Protein AF-A0A7Z9WPJ9-F1 (afdb_monomer_lite)

Radius of gyration: 16.06 Å; chains: 1; bounding box: 26×20×55 Å

Foldseek 3Di:
DDPPPDPPPPPDPDDDDPDDDDDPFAAAPCVVVVCVVVVPDPPDPDDDDDDHQDQDPVRRGHD

pLDDT: mean 85.39, std 16.82, range [44.0, 98.25]

Structure (mmCIF, N/CA/C/O backbone):
data_AF-A0A7Z9WPJ9-F1
#
_entry.id   AF-A0A7Z9WPJ9-F1
#
loop_
_atom_site.group_PDB
_atom_site.id
_atom_site.type_symbol
_atom_site.label_atom_id
_atom_site.label_alt_id
_atom_site.label_comp_id
_atom_site.label_asym_id
_atom_site.label_entity_id
_atom_site.label_seq_id
_atom_site.pdbx_PDB_ins_code
_atom_site.Cartn_x
_atom_site.Cartn_y
_atom_site.Cartn_z
_atom_site.occupancy
_atom_site.B_iso_or_equiv
_atom_site.auth_seq_id
_atom_site.auth_comp_id
_atom_site.auth_asym_id
_atom_site.auth_atom_id
_atom_site.pdbx_PDB_model_num
ATOM 1 N N . MET A 1 1 ? 5.303 11.150 43.341 1.00 44.47 1 MET A N 1
ATOM 2 C CA . MET A 1 1 ? 5.466 10.123 42.289 1.00 44.47 1 MET A CA 1
ATOM 3 C C . MET A 1 1 ? 4.263 10.227 41.374 1.00 44.47 1 MET A C 1
ATOM 5 O O . MET A 1 1 ? 3.232 9.632 41.652 1.00 44.47 1 MET A O 1
ATOM 9 N N . GLU A 1 2 ? 4.360 11.064 40.351 1.00 44.00 2 GLU A N 1
ATOM 10 C CA . GLU A 1 2 ? 3.281 11.275 39.388 1.00 44.00 2 GLU A CA 1
ATOM 11 C C . GLU A 1 2 ? 3.482 10.269 38.252 1.00 44.00 2 GLU A C 1
ATOM 13 O O . GLU A 1 2 ? 4.458 10.337 37.503 1.00 44.00 2 GLU A O 1
ATOM 18 N N . LYS A 1 3 ? 2.622 9.248 38.190 1.00 49.34 3 LYS A N 1
ATOM 19 C CA . LYS A 1 3 ? 2.584 8.327 37.054 1.00 49.34 3 LYS A CA 1
ATOM 20 C C . LYS A 1 3 ? 1.885 9.060 35.916 1.00 49.34 3 LYS A C 1
ATOM 22 O O . LYS A 1 3 ? 0.664 9.108 35.875 1.00 49.34 3 LYS A O 1
ATOM 27 N N . VAL A 1 4 ? 2.668 9.643 35.014 1.00 53.12 4 VAL A N 1
ATOM 28 C CA . VAL A 1 4 ? 2.157 10.134 33.734 1.00 53.12 4 VAL A CA 1
ATOM 29 C C . VAL A 1 4 ? 1.772 8.905 32.914 1.00 53.12 4 VAL A C 1
ATOM 31 O O . VAL A 1 4 ? 2.638 8.176 32.421 1.00 53.12 4 VAL A O 1
ATOM 34 N N . GLU A 1 5 ? 0.472 8.631 32.822 1.00 54.88 5 GLU A N 1
ATOM 35 C CA . GLU A 1 5 ? -0.078 7.676 31.865 1.00 54.88 5 GLU A CA 1
ATOM 36 C C . GLU A 1 5 ? 0.263 8.178 30.460 1.00 54.88 5 GLU A C 1
ATOM 38 O O . GLU A 1 5 ? -0.319 9.129 29.947 1.00 54.88 5 GLU A O 1
ATOM 43 N N . LYS A 1 6 ? 1.281 7.568 29.846 1.00 51.75 6 LYS A N 1
ATOM 44 C CA . LYS A 1 6 ? 1.576 7.756 28.427 1.00 51.75 6 LYS A CA 1
ATOM 45 C C . LYS A 1 6 ? 0.341 7.303 27.653 1.00 51.75 6 LYS A C 1
ATOM 47 O O . LYS A 1 6 ? 0.074 6.103 27.589 1.00 51.75 6 LYS A O 1
ATOM 52 N N . GLU A 1 7 ? -0.383 8.250 27.061 1.00 50.81 7 GLU A N 1
ATOM 53 C CA . GLU A 1 7 ? -1.374 7.967 26.027 1.00 50.81 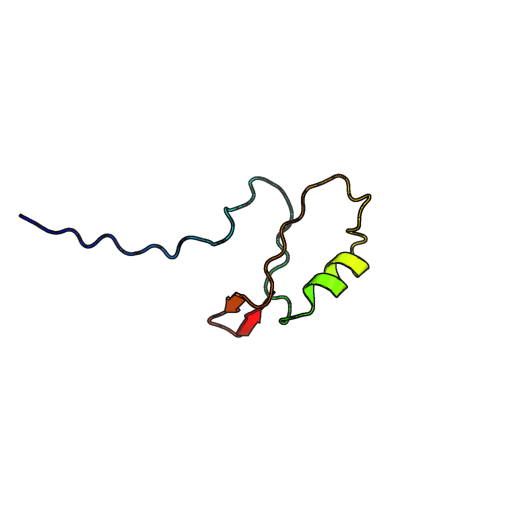7 GLU A CA 1
ATOM 54 C C . GLU A 1 7 ? -0.745 6.988 25.029 1.00 50.81 7 GLU A C 1
ATOM 56 O O . GLU A 1 7 ? 0.277 7.287 24.399 1.00 50.81 7 GLU A O 1
ATOM 61 N N . LYS A 1 8 ? -1.316 5.782 24.918 1.00 49.44 8 LYS A N 1
ATOM 62 C CA . LYS A 1 8 ? -0.977 4.844 23.848 1.00 49.44 8 LYS A CA 1
ATOM 63 C C . LYS A 1 8 ? -1.399 5.507 22.542 1.00 49.44 8 LYS A C 1
ATOM 65 O O . LYS A 1 8 ? -2.522 5.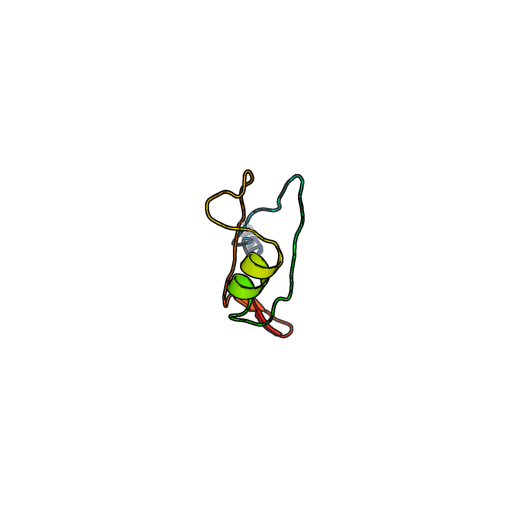316 22.087 1.00 49.44 8 LYS A O 1
ATOM 70 N N . LYS A 1 9 ? -0.506 6.294 21.937 1.00 52.66 9 LYS A N 1
ATOM 71 C CA . LYS A 1 9 ? -0.578 6.575 20.504 1.00 52.66 9 LYS A CA 1
ATOM 72 C C . LYS A 1 9 ? -0.703 5.215 19.838 1.00 52.66 9 LYS A C 1
ATOM 74 O O . LYS A 1 9 ? 0.196 4.391 19.998 1.00 52.66 9 LYS A O 1
ATOM 79 N N . GLU A 1 10 ? -1.834 4.957 19.185 1.00 62.88 10 GLU A N 1
ATOM 80 C CA . GLU A 1 10 ? -1.967 3.783 18.333 1.00 62.88 10 GLU A CA 1
ATOM 81 C C . GLU A 1 10 ? -0.789 3.824 17.364 1.00 62.88 10 GLU A C 1
ATOM 83 O O . GLU A 1 10 ? -0.680 4.732 16.536 1.00 62.88 10 GLU A O 1
ATOM 88 N N . GLU A 1 11 ? 0.161 2.911 17.548 1.00 57.72 11 GLU A N 1
ATOM 89 C CA . GLU A 1 11 ? 1.300 2.823 16.656 1.00 57.72 11 GLU A CA 1
ATOM 90 C C . GLU A 1 11 ? 0.744 2.513 15.273 1.00 57.72 11 GLU A C 1
ATOM 92 O O . GLU A 1 11 ? 0.046 1.515 15.063 1.00 57.72 11 GLU A O 1
ATOM 97 N N . LEU A 1 12 ? 1.006 3.417 14.328 1.00 64.38 12 LEU A N 1
ATOM 98 C CA . LEU A 1 12 ? 0.686 3.164 12.938 1.00 64.38 12 LEU A CA 1
ATOM 99 C C . LEU A 1 12 ? 1.412 1.876 12.553 1.00 64.38 12 LEU A C 1
ATOM 101 O O . LEU A 1 12 ? 2.636 1.804 12.631 1.00 64.38 12 LEU A O 1
ATOM 105 N N . LYS A 1 13 ? 0.655 0.861 12.124 1.00 70.69 13 LYS A N 1
ATOM 106 C CA . LYS A 1 13 ? 1.226 -0.419 11.673 1.00 70.69 13 LYS A CA 1
ATOM 107 C C . LYS A 1 13 ? 2.2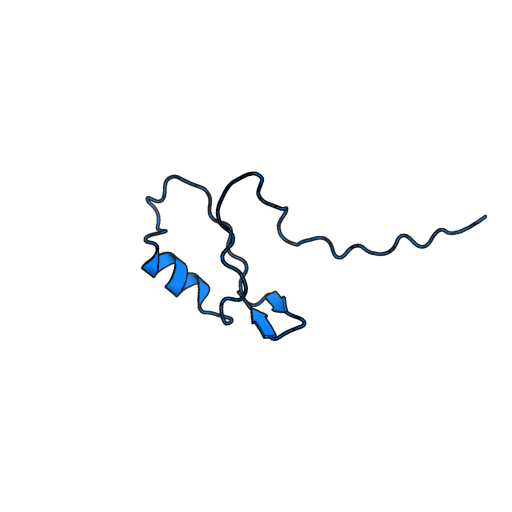18 -0.243 10.520 1.00 70.69 13 LYS A C 1
ATOM 109 O O . LYS A 1 13 ? 3.032 -1.123 10.275 1.00 70.69 13 LYS A O 1
ATOM 114 N N . VAL A 1 14 ? 2.116 0.882 9.816 1.00 75.38 14 VAL A N 1
ATOM 115 C CA . VAL A 1 14 ? 3.009 1.303 8.745 1.00 75.38 14 VAL A CA 1
ATOM 116 C C . VAL A 1 14 ? 3.426 2.743 9.026 1.00 75.38 14 VAL A C 1
ATOM 118 O O . VAL A 1 14 ? 2.578 3.609 9.245 1.00 75.38 14 VAL A O 1
ATOM 121 N N . SER A 1 15 ? 4.730 3.008 9.033 1.00 76.19 15 SER A N 1
ATOM 122 C CA . SER A 1 15 ? 5.262 4.367 9.138 1.00 76.19 15 SER A CA 1
ATOM 123 C C . SER A 1 15 ? 4.799 5.226 7.960 1.00 76.19 15 SER A C 1
ATOM 125 O O . SER A 1 15 ? 4.627 4.727 6.849 1.00 76.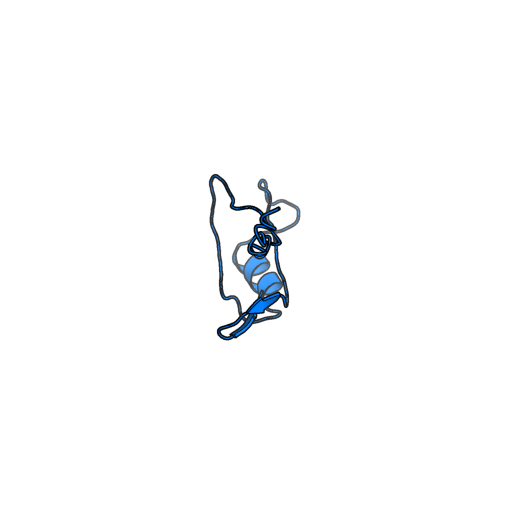19 15 SER A O 1
ATOM 127 N N . LYS A 1 16 ? 4.637 6.537 8.176 1.00 80.25 16 LYS A N 1
ATOM 128 C CA . LYS A 1 16 ? 4.372 7.473 7.073 1.00 80.25 16 LYS A CA 1
ATOM 129 C C . LYS A 1 16 ? 5.470 7.357 6.012 1.00 80.25 16 LYS A C 1
ATOM 131 O O . LYS A 1 16 ? 6.648 7.302 6.360 1.00 80.25 16 LYS A O 1
ATOM 136 N N . ILE A 1 17 ? 5.077 7.348 4.740 1.00 87.94 17 ILE A N 1
ATOM 137 C CA . ILE A 1 17 ? 6.021 7.460 3.625 1.00 87.94 17 ILE A CA 1
ATOM 138 C C . ILE A 1 17 ? 6.518 8.906 3.522 1.00 87.94 17 ILE A C 1
ATOM 140 O O . ILE A 1 17 ? 5.762 9.836 3.806 1.00 87.94 17 ILE A O 1
ATOM 144 N N . ALA A 1 18 ? 7.790 9.086 3.161 1.00 87.88 18 ALA A N 1
ATOM 145 C CA . ALA A 1 18 ? 8.382 10.413 2.988 1.00 87.88 18 ALA A CA 1
ATOM 146 C C . ALA A 1 18 ? 7.893 11.073 1.690 1.00 87.88 18 ALA A C 1
ATOM 148 O O . ALA A 1 18 ? 7.451 12.216 1.711 1.00 87.88 18 ALA A O 1
ATOM 149 N N . GLU A 1 19 ? 7.906 10.316 0.590 1.00 90.94 19 GLU A N 1
ATOM 150 C CA . GLU A 1 19 ? 7.425 10.725 -0.729 1.00 90.94 19 GLU A CA 1
ATOM 151 C C . GLU A 1 19 ? 6.743 9.532 -1.411 1.00 90.94 19 GLU A C 1
ATOM 153 O O . GLU A 1 19 ? 7.182 8.391 -1.259 1.00 90.94 19 GLU A O 1
ATOM 158 N N . GLY A 1 20 ? 5.640 9.783 -2.121 1.00 92.38 20 GLY A N 1
ATOM 159 C CA . GLY A 1 20 ? 4.891 8.755 -2.844 1.00 92.38 20 GLY A CA 1
ATOM 160 C C . GLY A 1 20 ? 3.378 8.969 -2.813 1.00 92.38 20 GLY A C 1
ATOM 161 O O . GLY A 1 20 ? 2.891 10.062 -2.527 1.00 92.38 20 GLY A O 1
ATOM 162 N N . THR A 1 21 ? 2.630 7.906 -3.114 1.00 94.88 21 THR A N 1
ATOM 163 C CA . THR A 1 21 ? 1.160 7.922 -3.182 1.00 94.88 21 THR A CA 1
ATOM 164 C C . THR A 1 21 ? 0.558 7.008 -2.121 1.00 94.88 21 THR A C 1
ATOM 166 O O . THR A 1 21 ? 1.002 5.876 -1.946 1.00 94.88 21 THR A O 1
ATOM 169 N N . VAL A 1 22 ? -0.489 7.483 -1.443 1.00 94.62 22 VAL A N 1
ATOM 170 C CA . VAL A 1 22 ? -1.291 6.684 -0.507 1.00 94.62 22 VAL A CA 1
ATOM 171 C C . VAL A 1 22 ? -2.690 6.511 -1.087 1.00 94.62 22 VAL A C 1
ATOM 173 O O . VAL A 1 22 ? -3.426 7.485 -1.238 1.00 94.62 22 VAL A O 1
ATOM 176 N N . ILE A 1 23 ? -3.059 5.268 -1.391 1.00 95.12 23 ILE A N 1
ATOM 177 C CA . ILE A 1 23 ? -4.420 4.897 -1.788 1.00 95.12 23 ILE A CA 1
ATOM 178 C C . ILE A 1 23 ? -5.088 4.298 -0.557 1.00 95.12 23 ILE A C 1
ATOM 180 O O . ILE A 1 23 ? -4.848 3.145 -0.218 1.00 95.12 23 ILE A O 1
ATOM 184 N N . ASP A 1 24 ? -5.874 5.109 0.142 1.00 92.38 24 ASP A N 1
ATOM 185 C CA . ASP A 1 24 ? -6.559 4.695 1.365 1.00 92.38 24 ASP A CA 1
ATOM 186 C C . ASP A 1 24 ? -8.050 4.444 1.114 1.00 92.38 24 ASP A C 1
ATOM 188 O O . ASP A 1 24 ? -8.638 4.947 0.154 1.00 92.38 24 ASP A O 1
ATOM 192 N N . HIS A 1 25 ? -8.670 3.716 2.040 1.00 93.31 25 HIS A N 1
ATOM 193 C CA . HIS A 1 25 ? -10.087 3.367 2.050 1.00 93.31 25 HIS A CA 1
ATOM 194 C C . HIS A 1 25 ? -10.493 2.436 0.908 1.00 93.31 25 HIS A C 1
ATOM 196 O O . HIS A 1 25 ? -11.625 2.490 0.425 1.00 93.31 25 HIS A O 1
ATOM 202 N N . ILE A 1 26 ? -9.587 1.542 0.516 1.00 96.12 26 ILE A N 1
ATOM 203 C CA . ILE A 1 26 ? -9.919 0.440 -0.376 1.00 96.12 26 ILE A CA 1
ATOM 204 C C . ILE A 1 26 ? -10.862 -0.500 0.384 1.00 96.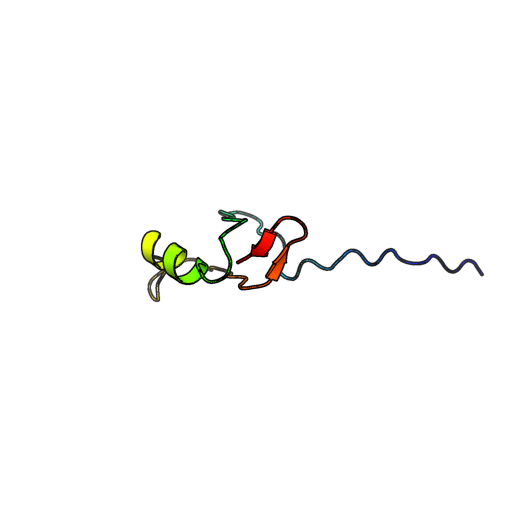12 26 ILE A C 1
ATOM 206 O O . ILE A 1 26 ? -10.640 -0.834 1.553 1.00 96.12 26 ILE A O 1
ATOM 210 N N . GLN A 1 27 ? -11.952 -0.917 -0.263 1.00 96.44 27 GLN A N 1
ATOM 211 C CA . GLN A 1 27 ? -12.842 -1.915 0.325 1.00 96.44 27 GLN A CA 1
ATOM 212 C C . GLN A 1 27 ? -12.043 -3.188 0.637 1.00 96.44 27 GLN A C 1
ATOM 214 O O . GLN A 1 27 ? -11.254 -3.646 -0.188 1.00 96.44 27 GLN A O 1
ATOM 219 N N . ALA A 1 28 ? -12.265 -3.763 1.820 1.00 97.00 28 ALA A N 1
ATOM 2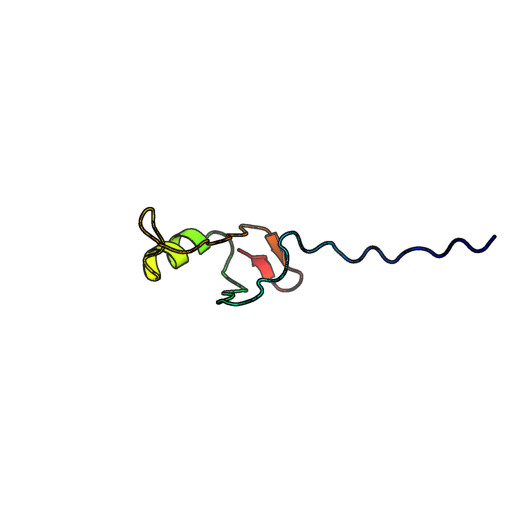20 C CA . ALA A 1 28 ? -11.504 -4.914 2.290 1.00 97.00 28 ALA A CA 1
ATOM 221 C C . ALA A 1 28 ? -11.482 -6.066 1.263 1.00 97.00 28 ALA A C 1
ATOM 223 O O . ALA A 1 28 ? -12.524 -6.455 0.726 1.00 97.00 28 ALA A O 1
ATOM 224 N N . GLY A 1 29 ? -10.294 -6.612 1.008 1.00 97.06 29 GLY A N 1
ATOM 225 C CA . GLY A 1 29 ? -10.029 -7.666 0.029 1.00 97.06 29 GLY A CA 1
ATOM 226 C C . GLY A 1 29 ? -9.765 -7.196 -1.407 1.00 97.06 29 GLY A C 1
ATOM 227 O O . GLY A 1 29 ? -9.456 -8.041 -2.250 1.00 97.06 29 GLY A O 1
ATOM 228 N N . LEU A 1 30 ? -9.877 -5.899 -1.721 1.00 98.00 30 LEU A N 1
ATOM 229 C CA . LEU A 1 30 ? -9.704 -5.391 -3.088 1.00 98.00 30 LEU A CA 1
ATOM 230 C C . LEU A 1 30 ? -8.307 -4.840 -3.402 1.00 98.00 30 LEU A C 1
ATOM 232 O O . LEU A 1 30 ? -8.040 -4.574 -4.578 1.00 98.00 30 LEU A O 1
ATOM 236 N N . ALA A 1 31 ? -7.387 -4.720 -2.440 1.00 98.00 31 ALA A N 1
ATOM 237 C CA . ALA A 1 31 ? -6.036 -4.226 -2.737 1.00 98.00 31 ALA A CA 1
ATOM 238 C C . ALA A 1 31 ? -5.306 -5.007 -3.857 1.00 98.00 31 ALA A C 1
ATOM 240 O O . ALA A 1 31 ? -4.721 -4.362 -4.728 1.00 98.00 31 ALA A O 1
ATOM 241 N N . PRO A 1 32 ? -5.396 -6.352 -3.965 1.00 97.88 32 PRO A N 1
ATOM 242 C CA . PRO A 1 32 ? -4.791 -7.085 -5.083 1.00 97.88 32 PRO A CA 1
ATOM 243 C C . PRO A 1 32 ? -5.363 -6.718 -6.462 1.00 97.88 32 PRO A C 1
ATOM 245 O O . PRO A 1 32 ? -4.673 -6.835 -7.475 1.00 97.88 32 PRO A O 1
ATOM 248 N N . LEU A 1 33 ? -6.628 -6.289 -6.534 1.00 98.25 33 LEU A N 1
ATOM 249 C CA . LEU A 1 33 ? -7.214 -5.785 -7.778 1.00 98.25 33 LEU A CA 1
ATOM 250 C C . LEU A 1 33 ? -6.650 -4.401 -8.122 1.00 98.25 33 LEU A C 1
ATOM 252 O O . LEU A 1 33 ? -6.327 -4.161 -9.281 1.00 98.25 33 LEU A O 1
ATOM 256 N N . VAL A 1 34 ? -6.478 -3.532 -7.123 1.00 98.12 34 VAL A N 1
ATOM 257 C CA . VAL A 1 34 ? -5.858 -2.208 -7.297 1.00 98.12 34 VAL A CA 1
ATOM 258 C C . VAL A 1 34 ? -4.423 -2.336 -7.809 1.00 98.12 34 VAL A C 1
ATOM 260 O O . VAL A 1 34 ? -4.092 -1.699 -8.806 1.00 98.12 34 VAL A O 1
ATOM 263 N N . LEU A 1 35 ? -3.605 -3.217 -7.216 1.00 97.81 35 LEU A N 1
ATOM 264 C CA . LEU A 1 35 ? -2.242 -3.481 -7.701 1.00 97.81 35 LEU A CA 1
ATOM 265 C C . LEU A 1 35 ? -2.233 -3.873 -9.185 1.00 97.81 35 LEU A C 1
ATOM 267 O O . LEU A 1 35 ? -1.448 -3.342 -9.964 1.00 97.81 35 LEU A O 1
ATOM 271 N N . ARG A 1 36 ? -3.160 -4.748 -9.595 1.00 97.88 36 ARG A N 1
ATOM 272 C CA . ARG A 1 36 ? -3.298 -5.191 -10.989 1.00 97.88 36 ARG A CA 1
ATOM 273 C C . ARG A 1 36 ? -3.676 -4.051 -11.933 1.00 97.88 36 ARG A C 1
ATOM 275 O O . ARG A 1 36 ? -3.113 -3.967 -13.016 1.00 97.88 36 ARG A O 1
ATOM 282 N N . ILE A 1 37 ? -4.622 -3.197 -11.537 1.00 97.94 37 ILE A N 1
ATOM 283 C CA . ILE A 1 37 ? -5.063 -2.043 -12.340 1.00 97.94 37 ILE A CA 1
ATOM 284 C C . ILE A 1 37 ? -3.913 -1.050 -12.537 1.00 97.94 37 ILE A C 1
ATOM 286 O O . ILE A 1 37 ? -3.768 -0.494 -13.621 1.00 97.94 37 ILE A O 1
ATOM 290 N N . LEU A 1 38 ? -3.090 -0.851 -11.508 1.00 97.62 38 LEU A N 1
ATOM 291 C CA . LEU A 1 38 ? -1.948 0.062 -11.548 1.00 97.62 38 LEU A CA 1
ATOM 292 C C . LEU A 1 38 ? -0.692 -0.546 -12.189 1.00 97.62 38 LEU A C 1
ATOM 294 O O . LEU A 1 38 ? 0.303 0.156 -12.331 1.00 97.62 38 LEU A O 1
ATOM 298 N N . GLY A 1 39 ? -0.712 -1.831 -12.558 1.00 97.06 39 GLY A N 1
ATOM 299 C CA . GLY A 1 39 ? 0.464 -2.518 -13.097 1.00 97.06 39 GLY A CA 1
ATOM 300 C C . GLY A 1 39 ? 1.584 -2.714 -12.069 1.00 97.06 39 GLY A C 1
ATOM 301 O O . GLY A 1 39 ? 2.752 -2.775 -12.439 1.00 97.06 39 GLY A O 1
ATOM 302 N N . ILE A 1 40 ? 1.246 -2.796 -10.779 1.00 97.50 40 ILE A N 1
ATOM 303 C CA . ILE A 1 40 ? 2.205 -3.093 -9.711 1.00 97.50 40 ILE A CA 1
ATOM 304 C C . ILE A 1 40 ? 2.340 -4.614 -9.608 1.00 97.50 40 ILE A C 1
ATOM 306 O O . ILE A 1 40 ? 1.493 -5.297 -9.025 1.00 97.50 40 ILE A O 1
ATOM 310 N N . ASP A 1 41 ? 3.405 -5.143 -10.203 1.00 95.56 41 ASP A N 1
ATOM 311 C CA . ASP A 1 41 ? 3.719 -6.569 -10.251 1.00 95.56 41 ASP A CA 1
ATOM 312 C C . ASP A 1 41 ? 5.188 -6.849 -9.867 1.00 95.56 41 ASP A C 1
ATOM 314 O O . ASP A 1 41 ? 5.826 -6.059 -9.173 1.00 95.56 41 ASP A O 1
ATOM 318 N N . ARG A 1 42 ? 5.736 -8.004 -10.278 1.00 95.25 42 ARG A N 1
ATOM 319 C CA . ARG A 1 42 ? 7.123 -8.395 -9.966 1.00 95.25 42 ARG A CA 1
ATOM 320 C C . ARG A 1 42 ? 8.179 -7.466 -10.575 1.00 95.25 42 ARG A C 1
ATOM 322 O O . ARG A 1 42 ? 9.305 -7.480 -10.089 1.00 95.25 42 ARG A O 1
ATOM 329 N N . GLY A 1 43 ? 7.853 -6.751 -11.649 1.00 96.25 43 GLY A N 1
ATOM 330 C CA . GLY A 1 43 ? 8.753 -5.831 -12.343 1.00 96.25 43 GLY A CA 1
ATOM 331 C C . GLY A 1 43 ? 8.634 -4.382 -11.874 1.00 96.25 43 GLY A C 1
ATOM 332 O O . GLY A 1 43 ? 9.338 -3.527 -12.409 1.00 96.25 43 GLY A O 1
ATOM 333 N N . PHE A 1 44 ? 7.755 -4.089 -10.911 1.00 96.75 44 PHE A N 1
ATOM 334 C CA . PHE A 1 44 ? 7.577 -2.733 -10.403 1.00 96.75 44 PHE A CA 1
ATOM 335 C C . PHE A 1 44 ? 8.879 -2.234 -9.739 1.00 96.75 44 PHE A C 1
ATOM 337 O O . PHE A 1 44 ? 9.417 -2.928 -8.874 1.00 96.75 44 PHE A O 1
ATOM 344 N N . PRO A 1 45 ? 9.417 -1.069 -10.151 1.00 95.81 45 PRO A N 1
ATOM 345 C CA . PRO A 1 45 ? 10.757 -0.634 -9.750 1.00 95.81 45 PRO A CA 1
ATOM 346 C C . PRO A 1 45 ? 10.822 -0.093 -8.316 1.00 95.81 45 PRO A C 1
ATOM 348 O O . PRO A 1 45 ? 11.900 -0.086 -7.723 1.00 95.81 45 PRO A O 1
ATOM 351 N N . ASP A 1 46 ? 9.687 0.344 -7.764 1.00 94.50 46 ASP A N 1
ATOM 352 C CA . ASP A 1 46 ? 9.606 0.955 -6.440 1.00 94.50 46 ASP A CA 1
ATOM 353 C C . ASP A 1 46 ? 9.046 -0.012 -5.387 1.00 94.50 46 ASP A C 1
ATOM 355 O O . ASP A 1 46 ? 8.553 -1.103 -5.670 1.00 94.50 46 ASP A O 1
ATOM 359 N N . SER A 1 47 ? 9.104 0.400 -4.121 1.00 92.06 47 SER A N 1
ATOM 360 C CA . SER A 1 47 ? 8.516 -0.365 -3.021 1.00 92.06 47 SER A CA 1
ATOM 361 C C . SER A 1 47 ? 7.033 -0.051 -2.859 1.00 92.06 47 SER A C 1
ATOM 363 O O . SER A 1 47 ? 6.634 1.111 -2.810 1.00 92.06 47 SER A O 1
ATOM 365 N N . ALA A 1 48 ? 6.222 -1.092 -2.688 1.00 93.81 48 ALA A N 1
ATOM 366 C CA . ALA A 1 48 ? 4.810 -0.972 -2.351 1.00 93.81 48 ALA A CA 1
ATOM 367 C C . ALA A 1 48 ? 4.538 -1.644 -1.001 1.00 93.81 48 ALA A C 1
ATOM 369 O O . ALA A 1 48 ? 5.006 -2.752 -0.738 1.00 93.81 48 ALA A O 1
ATOM 370 N N . ILE A 1 49 ? 3.757 -0.982 -0.147 1.00 94.00 49 ILE A N 1
ATOM 371 C CA . ILE A 1 49 ? 3.273 -1.548 1.114 1.00 94.00 49 ILE A CA 1
ATOM 372 C C . ILE A 1 49 ? 1.768 -1.723 0.986 1.00 94.00 49 ILE A C 1
ATOM 374 O O . ILE A 1 49 ? 1.063 -0.782 0.628 1.00 94.00 49 ILE A O 1
ATOM 378 N N . VAL A 1 50 ? 1.277 -2.918 1.306 1.00 94.81 50 VAL A N 1
ATOM 379 C CA . VAL A 1 50 ? -0.153 -3.225 1.287 1.00 94.81 50 VAL A CA 1
ATOM 380 C C . VAL A 1 50 ? -0.587 -3.662 2.675 1.00 94.81 50 VAL A C 1
ATOM 382 O O . VAL A 1 50 ? -0.105 -4.660 3.211 1.00 94.81 50 VAL A O 1
ATOM 385 N N . ALA A 1 51 ? -1.517 -2.908 3.247 1.00 94.12 51 ALA A N 1
ATOM 386 C CA . ALA A 1 51 ? -2.305 -3.347 4.381 1.00 94.12 51 ALA A CA 1
ATOM 387 C C . ALA A 1 51 ? -3.580 -4.007 3.839 1.00 94.12 51 ALA A C 1
ATOM 389 O O . ALA A 1 51 ? -4.111 -3.592 2.819 1.00 94.12 51 ALA A O 1
ATOM 390 N N . MET A 1 52 ? -4.031 -5.092 4.466 1.00 95.69 52 MET A N 1
ATOM 391 C CA . MET A 1 52 ? -5.260 -5.775 4.059 1.00 95.69 52 MET A CA 1
ATOM 392 C C . MET A 1 52 ? -6.076 -6.159 5.280 1.00 95.69 52 MET A C 1
ATOM 394 O O . MET A 1 52 ? -5.521 -6.609 6.288 1.00 95.69 52 MET A O 1
ATOM 398 N N . ASN A 1 53 ? -7.398 -6.030 5.179 1.00 95.56 53 ASN A N 1
ATOM 399 C CA . ASN A 1 53 ? -8.351 -6.352 6.242 1.00 95.56 53 ASN A CA 1
ATOM 400 C C . ASN A 1 53 ? -8.034 -5.684 7.596 1.00 95.56 53 ASN A C 1
ATOM 402 O O . ASN A 1 53 ? -8.338 -6.234 8.664 1.00 95.56 53 ASN A O 1
ATOM 406 N N . VAL A 1 54 ? -7.426 -4.498 7.572 1.00 93.25 54 VAL A N 1
ATOM 407 C CA . VAL A 1 54 ? -7.136 -3.727 8.779 1.00 93.25 54 VAL A CA 1
ATOM 408 C C . VAL A 1 54 ? -8.412 -3.105 9.331 1.00 93.25 54 VAL A C 1
ATOM 410 O O . VAL A 1 54 ? -9.335 -2.764 8.591 1.00 93.25 54 VAL A O 1
ATOM 413 N N . ARG A 1 55 ? -8.485 -2.964 10.660 1.00 92.25 55 ARG A N 1
ATOM 414 C CA . ARG A 1 55 ? -9.632 -2.320 11.308 1.00 92.25 55 ARG A CA 1
ATOM 415 C C . ARG A 1 55 ? -9.743 -0.870 10.842 1.00 92.25 55 ARG A C 1
ATOM 417 O O . ARG A 1 55 ? -8.756 -0.141 10.829 1.00 92.25 55 ARG A O 1
ATOM 424 N N . SER A 1 56 ? -10.961 -0.462 10.508 1.00 88.44 56 SER A N 1
ATOM 425 C CA . SER A 1 56 ? -11.306 0.918 10.186 1.00 88.44 56 SER A CA 1
ATOM 426 C C . SER A 1 56 ? -12.460 1.365 11.078 1.00 88.44 56 SER A C 1
ATOM 428 O O . SER A 1 56 ? -13.509 0.723 11.045 1.00 88.44 56 SER A O 1
ATOM 430 N N . PRO A 1 57 ? -12.332 2.478 11.819 1.00 88.94 57 PRO A N 1
ATOM 431 C CA . PRO A 1 57 ? -13.449 3.028 12.587 1.00 88.94 57 PRO A CA 1
ATOM 432 C C . PRO A 1 57 ? -14.658 3.387 11.712 1.00 88.94 57 PRO A C 1
ATOM 434 O O . PRO A 1 57 ? -15.793 3.300 12.162 1.00 88.94 57 PRO A O 1
ATOM 437 N N . ARG A 1 58 ? -14.412 3.770 10.451 1.00 89.25 58 ARG A N 1
ATOM 438 C CA . ARG A 1 58 ? -15.447 4.219 9.510 1.00 89.25 58 ARG A CA 1
ATOM 439 C C . ARG A 1 58 ? -16.049 3.086 8.679 1.00 89.25 58 ARG A C 1
ATOM 441 O O . ARG A 1 58 ? -17.243 3.112 8.414 1.00 89.25 58 ARG A O 1
ATOM 448 N N . TYR A 1 59 ? -15.235 2.119 8.258 1.00 87.38 59 TYR A N 1
ATOM 449 C CA . TYR A 1 59 ? -15.644 1.079 7.299 1.00 87.38 59 TYR A CA 1
ATOM 450 C C . TYR A 1 59 ? -15.686 -0.334 7.904 1.00 87.38 59 TYR A C 1
ATOM 452 O O . TYR A 1 59 ? -15.934 -1.309 7.202 1.00 87.38 59 TYR A O 1
ATOM 460 N N . GLY A 1 60 ? -15.413 -0.477 9.205 1.00 93.00 60 GLY A N 1
ATOM 461 C CA . GLY A 1 60 ? -15.240 -1.766 9.880 1.00 93.00 60 GLY A CA 1
ATOM 462 C C . GLY A 1 60 ? -13.900 -2.413 9.524 1.00 93.00 60 GLY A C 1
ATOM 463 O O . GLY A 1 60 ? -13.019 -2.541 10.381 1.00 93.00 60 GLY A O 1
ATOM 464 N N . LYS A 1 61 ? -13.712 -2.756 8.246 1.00 93.81 61 LYS A N 1
ATOM 465 C CA . LYS A 1 61 ? -12.434 -3.186 7.669 1.00 93.81 61 LYS A CA 1
ATOM 466 C C . LYS A 1 61 ? -12.139 -2.432 6.378 1.00 93.81 61 LYS A C 1
ATOM 468 O O . LYS A 1 61 ? -13.053 -2.092 5.633 1.00 93.81 61 LYS A O 1
ATOM 473 N N . LYS A 1 62 ? -10.858 -2.217 6.114 1.00 94.38 62 LYS A N 1
ATOM 474 C CA . LYS A 1 62 ? -10.349 -1.732 4.833 1.00 94.38 62 LYS A CA 1
ATOM 475 C C . LYS A 1 62 ? -9.075 -2.478 4.478 1.00 94.38 62 LYS A C 1
ATOM 477 O O . LYS A 1 62 ? -8.487 -3.126 5.352 1.00 94.38 62 LYS A O 1
ATOM 482 N N . ASP A 1 63 ? -8.692 -2.386 3.221 1.00 94.62 63 ASP A N 1
ATOM 483 C CA . ASP A 1 63 ? -7.304 -2.614 2.847 1.00 94.62 63 ASP A CA 1
ATOM 484 C C . ASP A 1 63 ? -6.554 -1.278 2.933 1.00 94.62 63 ASP A C 1
ATOM 486 O O . ASP A 1 63 ? -7.105 -0.268 2.431 1.00 94.62 63 ASP A O 1
#

Sequence (63 aa):
MEKVEKEKKEELKVSKIAEGTVIDHIQAGLAPLVLRILGIDRGFPDSAIVAMNVRSPRYGKKD

Secondary structure (DSSP, 8-state):
------------SSPPPSSS-----PBTT-HHHHHHHTT-STT-SS------SEEETTTEEE-